Protein AF-A0A7X5KS70-F1 (afdb_monomer_lite)

pLDDT: mean 87.0, std 16.81, range [42.38, 98.56]

Foldseek 3Di:
DDPLLVLLLVLLVVLCPPVPPHLLVVLSVLLNVLCPVPSVSSNLSNVQSVPPCLHSVVLSVQQVVVQVVVCVVVPNDRGHDDPVNSSVSSCVSSVVDPPDPPDPDDDPDPDDPVVVD

Secondary structure (DSSP, 8-state):
--HHHHHHHHHHHHHHTT-TTSHHHHHHHHHHHHHTT-HHHHHHHHHHTTSGGGSHHHHHHHHHHHHHHHHHHTTT---PPPHHHHHHHHHHHHT--SS-SS----S-----GGG--

Sequence (117 aa):
MNLVINNTMKMITEQQKEKENTAVFMVGEQLKEIIGNSEQLAELVLQDLRNPDMSLEKCEKKIKARADELHKKNGGGSACVNPKDAEKIIRDFYGLHMTEISAAESRPKVVSLAELM

Radius of gyration: 16.06 Å; chains: 1; bounding box: 39×47×40 Å

Structure (mmCIF, N/CA/C/O backbone):
data_AF-A0A7X5KS70-F1
#
_entry.id   AF-A0A7X5KS70-F1
#
loop_
_atom_site.group_PDB
_atom_site.id
_atom_site.type_symbol
_atom_site.label_atom_id
_atom_site.label_alt_id
_atom_site.label_comp_id
_atom_site.label_asym_id
_atom_site.label_entity_id
_atom_site.label_seq_id
_atom_site.pdbx_PDB_ins_code
_atom_site.Cartn_x
_atom_site.Cartn_y
_atom_site.Cartn_z
_atom_site.occupancy
_atom_site.B_iso_or_equiv
_atom_site.auth_seq_id
_atom_site.auth_comp_id
_atom_site.auth_asym_id
_atom_site.auth_atom_id
_atom_site.pdbx_PDB_model_num
ATOM 1 N N . MET A 1 1 ? -13.165 12.971 14.666 1.00 61.91 1 MET A N 1
ATOM 2 C CA . MET A 1 1 ? -12.230 12.208 13.809 1.00 61.91 1 MET A CA 1
ATOM 3 C C . MET A 1 1 ? -12.735 10.777 13.755 1.00 61.91 1 MET A C 1
ATOM 5 O O . MET A 1 1 ? -13.068 10.248 14.809 1.00 61.91 1 MET A O 1
ATOM 9 N N . ASN A 1 2 ? -12.896 10.200 12.567 1.00 89.94 2 ASN A N 1
ATOM 10 C CA . ASN A 1 2 ? -13.531 8.894 12.404 1.00 89.94 2 ASN A CA 1
ATOM 11 C C . ASN A 1 2 ? -12.605 7.741 12.866 1.00 89.94 2 ASN A C 1
ATOM 13 O O . ASN A 1 2 ? -11.415 7.728 12.545 1.00 89.94 2 ASN A O 1
ATOM 17 N N . LEU A 1 3 ? -13.146 6.777 13.624 1.00 93.69 3 LEU A N 1
ATOM 18 C CA . LEU A 1 3 ? -12.369 5.685 14.225 1.00 93.69 3 LEU A CA 1
ATOM 19 C C . LEU A 1 3 ? -11.827 4.688 13.188 1.00 93.69 3 LEU A C 1
ATOM 21 O O . LEU A 1 3 ? -10.678 4.259 13.318 1.00 93.69 3 LEU A O 1
ATOM 25 N N . VAL A 1 4 ? -12.611 4.331 12.163 1.00 95.62 4 VAL A N 1
ATOM 26 C CA . VAL A 1 4 ? -12.163 3.386 11.126 1.00 95.62 4 VAL A CA 1
ATOM 27 C C . VAL A 1 4 ? -11.052 3.996 10.280 1.00 95.62 4 VAL A C 1
ATOM 29 O O . VAL A 1 4 ? -10.024 3.349 10.073 1.00 95.62 4 VAL A O 1
ATOM 32 N N . ILE A 1 5 ? -11.174 5.273 9.911 1.00 96.88 5 ILE A N 1
ATOM 33 C CA . ILE A 1 5 ? -10.118 6.003 9.200 1.00 96.88 5 ILE A CA 1
ATOM 34 C C . ILE A 1 5 ? -8.831 5.990 10.030 1.00 96.88 5 ILE A C 1
ATOM 36 O O . ILE A 1 5 ? -7.794 5.550 9.543 1.00 96.88 5 ILE A O 1
ATOM 40 N N . ASN A 1 6 ? -8.896 6.353 11.314 1.00 97.00 6 ASN A N 1
ATOM 41 C CA . ASN A 1 6 ? -7.721 6.367 12.191 1.00 97.00 6 ASN A CA 1
ATOM 42 C C . ASN A 1 6 ? -7.034 5.002 12.312 1.00 97.00 6 ASN A C 1
ATOM 44 O O . ASN A 1 6 ? -5.806 4.918 12.264 1.00 97.00 6 ASN A O 1
ATOM 48 N N . ASN A 1 7 ? -7.811 3.930 12.465 1.00 98.00 7 ASN A N 1
ATOM 49 C CA . ASN A 1 7 ? -7.265 2.577 12.549 1.00 98.00 7 ASN A CA 1
ATOM 50 C C . ASN A 1 7 ? -6.607 2.150 11.231 1.00 98.00 7 ASN A C 1
ATOM 52 O O . ASN A 1 7 ? -5.554 1.515 11.249 1.00 98.00 7 ASN A O 1
ATOM 56 N N . THR A 1 8 ? -7.186 2.551 10.101 1.00 98.25 8 THR A N 1
ATOM 57 C CA . THR A 1 8 ? -6.625 2.301 8.769 1.00 98.25 8 THR A CA 1
ATOM 58 C C . THR A 1 8 ? -5.303 3.036 8.582 1.00 98.25 8 THR A C 1
ATOM 60 O O . THR A 1 8 ? -4.307 2.416 8.217 1.00 98.25 8 THR A O 1
ATOM 63 N N . MET A 1 9 ? -5.244 4.328 8.929 1.00 98.12 9 MET A N 1
ATOM 64 C CA . MET A 1 9 ? -4.013 5.123 8.842 1.00 98.12 9 MET A CA 1
ATOM 65 C C . MET A 1 9 ? -2.892 4.537 9.706 1.00 98.12 9 MET A C 1
ATOM 67 O O . MET A 1 9 ? -1.741 4.484 9.269 1.00 98.12 9 MET A O 1
ATOM 71 N N . LYS A 1 10 ? -3.227 4.042 10.906 1.00 98.31 10 LYS A N 1
ATOM 72 C CA . LYS A 1 10 ? -2.278 3.328 11.770 1.00 98.31 10 LYS A CA 1
ATOM 73 C C . LYS A 1 10 ? -1.772 2.050 11.112 1.00 98.31 10 LYS A C 1
ATOM 75 O O . LYS A 1 10 ? -0.568 1.867 11.045 1.00 98.31 10 LYS A O 1
ATOM 80 N N . MET A 1 11 ? -2.659 1.209 10.577 1.00 98.38 11 MET A N 1
ATOM 81 C CA . MET A 1 11 ? -2.262 -0.030 9.896 1.00 98.38 11 MET A CA 1
ATOM 82 C C . MET A 1 11 ? -1.329 0.233 8.704 1.00 98.38 11 MET A C 1
ATOM 84 O O . MET A 1 11 ? -0.322 -0.454 8.547 1.00 98.38 11 MET A O 1
ATOM 88 N N . ILE A 1 12 ? -1.630 1.249 7.887 1.00 98.56 12 ILE A N 1
ATOM 89 C CA . ILE A 1 12 ? -0.762 1.650 6.771 1.00 98.56 12 ILE A CA 1
ATOM 90 C C . ILE A 1 12 ? 0.604 2.095 7.308 1.00 98.56 12 ILE A C 1
ATOM 92 O O . ILE A 1 12 ? 1.629 1.617 6.832 1.00 98.56 12 ILE A O 1
ATOM 96 N N . THR A 1 13 ? 0.619 2.950 8.333 1.00 98.44 13 THR A N 1
ATOM 97 C CA . THR A 1 13 ? 1.858 3.454 8.949 1.00 98.44 13 THR A CA 1
ATOM 98 C C . THR A 1 13 ? 2.711 2.327 9.531 1.00 98.44 13 THR A C 1
ATOM 100 O O . THR A 1 13 ? 3.921 2.309 9.323 1.00 98.44 13 THR A O 1
ATOM 103 N N . GLU A 1 14 ? 2.097 1.340 10.185 1.00 98.44 14 GLU A N 1
ATOM 104 C CA . GLU A 1 14 ? 2.810 0.169 10.701 1.00 98.44 14 GLU A CA 1
ATOM 105 C C . GLU A 1 14 ? 3.461 -0.642 9.573 1.00 98.44 14 GLU A C 1
ATOM 107 O O . GLU A 1 14 ? 4.621 -1.031 9.685 1.00 98.44 14 GLU A O 1
ATOM 112 N N . GLN A 1 15 ? 2.773 -0.844 8.443 1.00 98.38 15 GLN A N 1
ATOM 113 C CA . GLN A 1 15 ? 3.372 -1.528 7.290 1.00 98.38 15 GLN A CA 1
ATOM 114 C C . GLN A 1 15 ? 4.454 -0.700 6.577 1.00 98.38 15 GLN A C 1
ATOM 116 O O . GLN A 1 15 ? 5.270 -1.283 5.857 1.00 98.38 15 GLN A O 1
ATOM 121 N N . GLN A 1 16 ? 4.474 0.622 6.769 1.00 98.38 16 GLN A N 1
ATOM 122 C CA . GLN A 1 16 ? 5.495 1.547 6.260 1.00 98.38 16 GLN A CA 1
ATOM 123 C C . GLN A 1 16 ? 6.703 1.705 7.197 1.00 98.38 16 GLN A C 1
ATOM 125 O O . GLN A 1 16 ? 7.694 2.325 6.802 1.00 98.38 16 GLN A O 1
ATOM 130 N N . LYS A 1 17 ? 6.641 1.182 8.426 1.00 97.81 17 LYS A N 1
ATOM 131 C CA . LYS A 1 17 ? 7.721 1.306 9.407 1.00 97.81 17 LYS A CA 1
ATOM 132 C C . LYS A 1 17 ? 9.042 0.799 8.821 1.00 97.81 17 LYS A C 1
ATOM 134 O O . LYS A 1 17 ? 9.074 -0.254 8.193 1.00 97.81 17 LYS A O 1
ATOM 139 N N . GLU A 1 18 ? 10.110 1.579 9.004 1.00 97.38 18 GLU A N 1
ATOM 140 C CA . GLU A 1 18 ? 11.466 1.294 8.494 1.00 97.38 18 GLU A CA 1
ATOM 141 C C . GLU A 1 18 ? 11.577 1.199 6.957 1.00 97.38 18 GLU A C 1
ATOM 143 O O . GLU A 1 18 ? 12.590 0.748 6.428 1.00 97.38 18 GLU A O 1
ATOM 148 N N . LYS A 1 19 ? 10.558 1.655 6.216 1.00 97.12 19 LYS A N 1
ATOM 149 C CA . LYS A 1 19 ? 10.530 1.650 4.743 1.00 97.12 19 LYS A CA 1
ATOM 150 C C . LYS A 1 19 ? 10.620 3.054 4.146 1.00 97.12 19 LYS A C 1
ATOM 152 O O . LYS A 1 19 ? 10.280 3.242 2.979 1.00 97.12 19 LYS A O 1
ATOM 157 N N . GLU A 1 20 ? 11.066 4.039 4.918 1.00 95.88 20 GLU A N 1
ATOM 158 C CA . GLU A 1 20 ? 11.233 5.424 4.465 1.00 95.88 20 GLU A CA 1
ATOM 159 C C . GLU A 1 20 ? 12.046 5.494 3.162 1.00 95.88 20 GLU A C 1
ATOM 161 O O . GLU A 1 20 ? 13.030 4.778 2.983 1.00 95.88 20 GLU A O 1
ATOM 166 N N . ASN A 1 21 ? 11.620 6.354 2.232 1.00 93.12 21 ASN A N 1
ATOM 167 C CA . ASN A 1 21 ? 12.215 6.512 0.896 1.00 93.12 21 ASN A CA 1
ATOM 168 C C . ASN A 1 21 ? 12.164 5.263 -0.011 1.00 93.12 21 ASN A C 1
ATOM 170 O O . ASN A 1 21 ? 12.864 5.208 -1.022 1.00 93.12 21 ASN A O 1
ATOM 174 N N . THR A 1 22 ? 11.327 4.269 0.301 1.00 96.25 22 THR A N 1
ATOM 175 C CA . THR A 1 22 ? 11.093 3.110 -0.577 1.00 96.25 22 THR A CA 1
ATOM 176 C C . THR A 1 22 ? 9.782 3.230 -1.355 1.00 96.25 22 THR A C 1
ATOM 178 O O . THR A 1 22 ? 8.869 3.967 -0.979 1.00 96.25 22 THR A O 1
ATOM 181 N N . ALA A 1 23 ? 9.645 2.433 -2.418 1.00 95.12 23 ALA A N 1
ATOM 182 C CA . ALA A 1 23 ? 8.394 2.331 -3.167 1.00 95.12 23 ALA A CA 1
ATOM 183 C C . ALA A 1 23 ? 7.218 1.867 -2.285 1.00 95.12 23 ALA A C 1
ATOM 185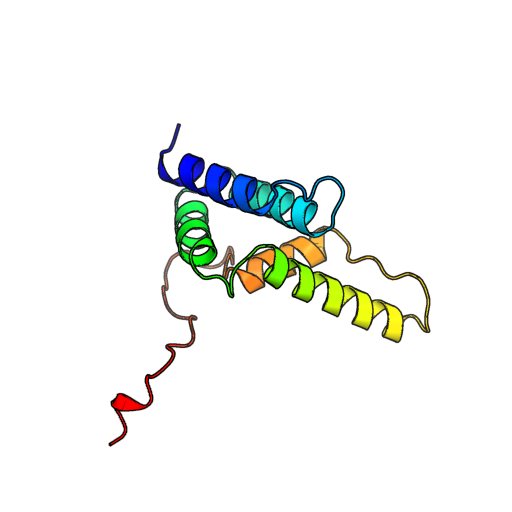 O O . ALA A 1 23 ? 6.109 2.365 -2.442 1.00 95.12 23 ALA A O 1
ATOM 186 N N . VAL A 1 24 ? 7.460 0.987 -1.306 1.00 97.81 24 VAL A N 1
ATOM 187 C CA . VAL A 1 24 ? 6.425 0.516 -0.368 1.00 97.81 24 VAL A CA 1
ATOM 188 C C . VAL A 1 24 ? 5.886 1.668 0.478 1.00 97.81 24 VAL A C 1
ATOM 190 O O . VAL A 1 24 ? 4.678 1.768 0.694 1.00 97.81 24 VAL A O 1
ATOM 193 N N . PHE A 1 25 ? 6.766 2.569 0.923 1.00 98.25 25 PHE A N 1
ATOM 194 C CA . PHE A 1 25 ? 6.345 3.767 1.641 1.00 98.25 25 PHE A CA 1
ATOM 195 C C . PHE A 1 25 ? 5.481 4.664 0.762 1.00 98.25 25 PHE A C 1
ATOM 197 O O . PHE A 1 25 ? 4.399 5.056 1.191 1.00 98.25 25 PHE A O 1
ATOM 204 N N . MET A 1 26 ? 5.894 4.901 -0.485 1.00 96.75 26 MET A N 1
ATOM 205 C CA . MET A 1 26 ? 5.122 5.712 -1.431 1.00 96.75 26 MET A CA 1
ATOM 206 C C . MET A 1 26 ? 3.747 5.113 -1.751 1.00 96.75 26 MET A C 1
ATOM 208 O O . MET A 1 26 ? 2.774 5.855 -1.863 1.00 96.75 26 MET A O 1
ATOM 212 N N . VAL A 1 27 ? 3.637 3.782 -1.839 1.00 97.81 27 VAL A N 1
ATOM 213 C CA . VAL A 1 27 ? 2.342 3.093 -1.980 1.00 97.81 27 VAL A CA 1
ATOM 214 C C . VAL A 1 27 ? 1.441 3.381 -0.785 1.00 97.81 27 VAL A C 1
ATOM 216 O O . VAL A 1 27 ? 0.264 3.679 -0.970 1.00 97.81 27 VAL A O 1
ATOM 219 N N . GLY A 1 28 ? 1.987 3.325 0.431 1.00 98.12 28 GLY A N 1
ATOM 220 C CA . GLY A 1 28 ? 1.243 3.665 1.639 1.00 98.12 28 GLY A CA 1
ATOM 221 C C . GLY A 1 28 ? 0.747 5.112 1.636 1.00 98.12 28 GLY A C 1
ATOM 222 O O . GLY A 1 28 ? -0.426 5.336 1.913 1.00 98.12 28 GLY A O 1
ATOM 223 N N . GLU A 1 29 ? 1.589 6.081 1.265 1.00 97.81 29 GLU A N 1
ATOM 224 C CA . GLU A 1 29 ? 1.189 7.495 1.189 1.00 97.81 29 GLU A CA 1
ATOM 225 C C . GLU A 1 29 ? 0.059 7.705 0.180 1.00 97.81 29 GLU A C 1
ATOM 227 O O . GLU A 1 29 ? -0.980 8.272 0.518 1.00 97.81 29 GLU A O 1
ATOM 232 N N . GLN A 1 30 ? 0.202 7.148 -1.022 1.00 97.31 30 GLN A N 1
ATOM 233 C CA . GLN A 1 30 ? -0.818 7.265 -2.058 1.00 97.31 30 GLN A CA 1
ATOM 234 C C . GLN A 1 30 ? -2.127 6.559 -1.666 1.00 97.31 30 GLN A C 1
ATOM 236 O O . GLN A 1 30 ? -3.213 7.058 -1.952 1.00 97.31 30 GLN A O 1
ATOM 241 N N . LEU A 1 31 ? -2.058 5.432 -0.949 1.00 97.81 31 LEU A N 1
ATOM 242 C CA . LEU A 1 31 ? -3.244 4.756 -0.422 1.00 97.81 31 LEU A CA 1
ATOM 243 C C . LEU A 1 31 ? -3.982 5.612 0.622 1.00 97.81 31 LEU A C 1
ATOM 245 O O . LEU A 1 31 ? -5.213 5.645 0.613 1.00 97.81 31 LEU A O 1
ATOM 249 N N . LYS A 1 32 ? -3.261 6.349 1.480 1.00 97.62 32 LYS A N 1
ATOM 250 C CA . LYS A 1 32 ? -3.872 7.313 2.417 1.00 97.62 32 LYS A CA 1
ATOM 251 C C . LYS A 1 32 ? -4.587 8.438 1.666 1.00 97.62 32 LYS A C 1
ATOM 253 O O . LYS A 1 32 ? -5.701 8.794 2.048 1.00 97.62 32 LYS A O 1
ATOM 258 N N . GLU A 1 33 ? -3.988 8.955 0.590 1.00 96.88 33 GLU A N 1
ATOM 259 C CA . GLU A 1 33 ? -4.614 9.970 -0.271 1.00 96.88 33 GLU A CA 1
ATOM 260 C C . GLU A 1 33 ? -5.892 9.444 -0.944 1.00 96.88 33 GLU A C 1
ATOM 262 O O . GLU A 1 33 ? -6.909 10.138 -0.943 1.00 96.88 33 GLU A O 1
ATOM 267 N N . ILE A 1 34 ? -5.880 8.202 -1.450 1.00 95.62 34 ILE A N 1
ATOM 268 C CA . ILE A 1 34 ? -7.060 7.549 -2.048 1.00 95.62 34 ILE A CA 1
ATOM 269 C C . ILE A 1 34 ? -8.195 7.399 -1.027 1.00 95.62 34 ILE A C 1
ATOM 271 O O . ILE A 1 34 ? -9.356 7.632 -1.369 1.00 95.62 34 ILE A O 1
ATOM 275 N N . ILE A 1 35 ? -7.877 6.988 0.206 1.00 95.69 35 ILE A N 1
ATOM 276 C CA . ILE A 1 35 ? -8.867 6.846 1.282 1.00 95.69 35 ILE A CA 1
ATOM 277 C C . ILE A 1 35 ? -9.462 8.212 1.637 1.00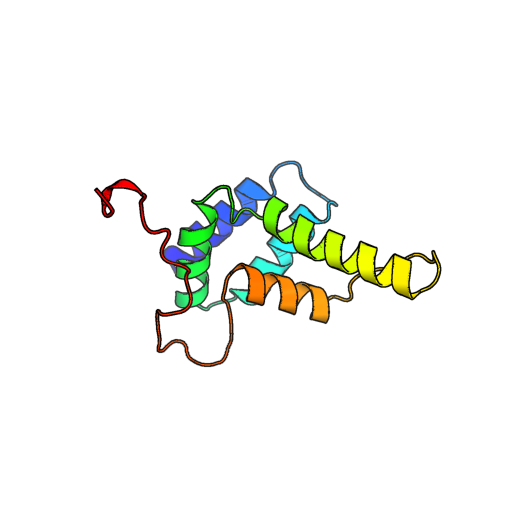 95.69 35 ILE A C 1
ATOM 279 O O . ILE A 1 35 ? -10.685 8.341 1.748 1.00 95.69 35 ILE A O 1
ATOM 283 N N . GLY A 1 36 ? -8.615 9.230 1.819 1.00 93.88 36 GLY A N 1
ATOM 284 C CA . GLY A 1 36 ? -9.028 10.575 2.207 1.00 93.88 36 GLY A CA 1
ATOM 285 C C . GLY A 1 36 ? -9.946 10.562 3.436 1.00 93.88 36 GLY A C 1
ATOM 286 O O . GLY A 1 36 ? -9.568 10.089 4.506 1.00 93.88 36 GLY A O 1
ATOM 287 N N . ASN A 1 37 ? -11.175 11.060 3.263 1.00 92.12 37 ASN A N 1
ATOM 288 C CA . ASN A 1 37 ? -12.219 11.070 4.297 1.00 92.12 37 ASN A CA 1
ATOM 289 C C . ASN A 1 37 ? -13.304 9.993 4.091 1.00 92.12 37 ASN A C 1
ATOM 291 O O . ASN A 1 37 ? -14.355 10.054 4.726 1.00 92.12 37 ASN A O 1
ATOM 295 N N . SER A 1 38 ? -13.093 9.032 3.187 1.00 93.62 38 SER A N 1
ATOM 296 C CA . SER A 1 38 ? -14.073 7.986 2.894 1.00 93.62 38 SER A CA 1
ATOM 297 C C . SER A 1 38 ? -13.969 6.836 3.892 1.00 93.62 38 SER A C 1
ATOM 299 O O . SER A 1 38 ? -13.046 6.022 3.838 1.00 93.62 38 SER A O 1
ATOM 301 N N . GLU A 1 39 ? -14.949 6.743 4.790 1.00 94.19 39 GLU A N 1
ATOM 302 C CA . GLU A 1 39 ? -15.021 5.671 5.792 1.00 94.19 39 GLU A CA 1
ATOM 303 C C . GLU A 1 39 ? -15.116 4.285 5.156 1.00 94.19 39 GLU A C 1
ATOM 305 O O . GLU A 1 39 ? -14.499 3.339 5.632 1.00 94.19 39 GLU A O 1
ATOM 310 N N . GLN A 1 40 ? -15.838 4.175 4.045 1.00 93.38 40 GLN A N 1
ATOM 311 C CA . GLN A 1 40 ? -16.020 2.908 3.354 1.00 93.38 40 GLN A CA 1
ATOM 312 C C . GLN A 1 40 ? -14.738 2.403 2.693 1.00 93.38 40 GLN A C 1
ATOM 314 O O . GLN A 1 40 ? -14.427 1.216 2.775 1.00 93.38 40 GLN A O 1
ATOM 319 N N . LEU A 1 41 ? -13.978 3.293 2.045 1.00 95.06 41 LEU A N 1
ATOM 320 C CA . LEU A 1 41 ? -12.679 2.904 1.494 1.00 95.06 41 LEU A CA 1
ATOM 321 C C . LEU A 1 41 ? -11.719 2.530 2.626 1.00 95.06 41 LEU A C 1
ATOM 323 O O . LEU A 1 41 ? -10.983 1.554 2.501 1.00 95.06 41 LEU A O 1
ATOM 327 N N . ALA A 1 42 ? -11.765 3.261 3.745 1.00 96.31 42 ALA A N 1
ATOM 328 C CA . ALA A 1 42 ? -10.970 2.943 4.922 1.00 96.31 42 ALA A CA 1
ATOM 329 C C . ALA A 1 42 ? -11.304 1.550 5.481 1.00 96.31 42 ALA A C 1
ATOM 331 O O . ALA A 1 42 ? -10.396 0.764 5.733 1.00 96.31 42 ALA A O 1
ATOM 332 N N . GLU A 1 43 ? -12.586 1.211 5.628 1.00 95.62 43 GLU A N 1
ATOM 333 C CA . GLU A 1 43 ? -13.020 -0.101 6.118 1.00 95.62 43 GLU A CA 1
ATOM 334 C C . GLU A 1 43 ? -12.543 -1.243 5.213 1.00 95.62 43 GLU A C 1
ATOM 336 O O . GLU A 1 43 ? -11.977 -2.225 5.702 1.00 95.62 43 GLU A O 1
ATOM 341 N N . LEU A 1 44 ? -12.699 -1.082 3.895 1.00 96.12 44 LEU A N 1
ATOM 342 C CA . LEU A 1 44 ? -12.272 -2.074 2.912 1.00 96.12 44 LEU A CA 1
ATOM 343 C C . LEU A 1 44 ? -10.758 -2.316 2.981 1.00 96.12 44 LEU A C 1
ATOM 345 O O . LEU A 1 44 ? -10.309 -3.457 3.103 1.00 96.12 44 LEU A O 1
ATOM 349 N N . VAL A 1 45 ? -9.977 -1.233 2.989 1.00 97.56 45 VAL A N 1
ATOM 350 C CA . VAL A 1 45 ? -8.516 -1.297 3.090 1.00 97.56 45 VAL A CA 1
ATOM 351 C C . VAL A 1 45 ? -8.080 -1.877 4.434 1.00 97.56 45 VAL A C 1
ATOM 353 O O . VAL A 1 45 ? -7.171 -2.702 4.472 1.00 97.56 45 VAL A O 1
ATOM 356 N N . LEU A 1 46 ? -8.715 -1.500 5.546 1.00 97.69 46 LEU A N 1
ATOM 357 C CA . LEU A 1 46 ? -8.376 -2.033 6.865 1.00 97.69 46 LEU A CA 1
ATOM 358 C C . LEU A 1 46 ? -8.602 -3.541 6.947 1.00 97.69 46 LEU A C 1
ATOM 360 O O . LEU A 1 46 ? -7.791 -4.241 7.557 1.00 97.69 46 LEU A O 1
ATOM 364 N N . GLN A 1 47 ? -9.694 -4.040 6.364 1.00 97.00 47 GLN A N 1
ATOM 365 C CA . GLN A 1 47 ? -9.946 -5.474 6.280 1.00 97.00 47 GLN A CA 1
ATOM 366 C C . GLN A 1 47 ? -8.866 -6.164 5.447 1.00 97.00 47 GLN A C 1
ATOM 368 O O . GLN A 1 47 ? -8.313 -7.174 5.883 1.00 97.00 47 GLN A O 1
ATOM 373 N N . ASP A 1 48 ? -8.541 -5.611 4.281 1.00 97.88 48 ASP A N 1
ATOM 374 C CA . ASP A 1 48 ? -7.582 -6.224 3.372 1.00 97.88 48 ASP A CA 1
ATOM 375 C C . ASP A 1 48 ? -6.163 -6.200 3.944 1.00 97.88 48 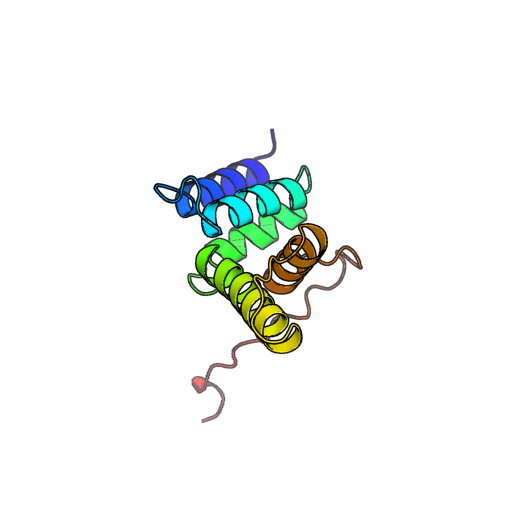ASP A C 1
ATOM 377 O O . ASP A 1 48 ? -5.506 -7.232 3.943 1.00 97.88 48 ASP A O 1
ATOM 381 N N . LEU A 1 49 ? -5.710 -5.111 4.568 1.00 97.81 49 LEU A N 1
ATOM 382 C CA . LEU A 1 49 ? -4.372 -5.026 5.170 1.00 97.81 49 LEU A CA 1
ATOM 383 C C . LEU A 1 49 ? -4.132 -6.015 6.327 1.00 97.81 49 LEU A C 1
ATOM 385 O O . LEU A 1 49 ? -2.981 -6.213 6.717 1.00 97.81 49 LEU A O 1
ATOM 389 N N . ARG A 1 50 ? -5.177 -6.655 6.871 1.00 95.44 50 ARG A N 1
ATOM 390 C CA . ARG A 1 50 ? -5.037 -7.774 7.825 1.00 95.44 50 AR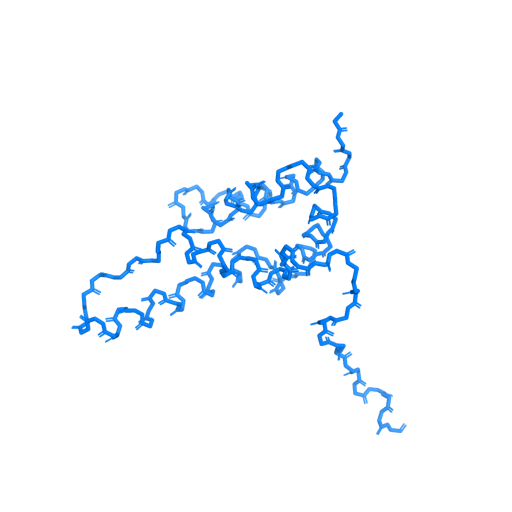G A CA 1
ATOM 391 C C . ARG A 1 50 ? -4.643 -9.084 7.143 1.00 95.44 50 ARG A C 1
ATOM 393 O O . ARG A 1 50 ? -4.144 -9.985 7.813 1.00 95.44 50 ARG A O 1
ATOM 400 N N . ASN A 1 51 ? -4.867 -9.204 5.837 1.00 95.06 51 ASN A N 1
ATOM 401 C CA . ASN A 1 51 ? -4.409 -10.322 5.031 1.00 95.06 51 ASN A CA 1
ATOM 402 C C . ASN A 1 51 ? -2.980 -10.037 4.522 1.00 95.06 51 ASN A C 1
ATOM 404 O O . ASN A 1 51 ? -2.775 -9.061 3.795 1.00 95.06 51 ASN A O 1
ATOM 408 N N . PRO A 1 52 ? -1.982 -10.886 4.832 1.00 93.38 52 PRO A N 1
ATOM 409 C CA . PRO A 1 52 ? -0.605 -10.681 4.377 1.00 93.38 52 PRO A CA 1
ATOM 410 C C . PRO A 1 52 ? -0.450 -10.634 2.846 1.00 93.38 52 PRO A C 1
ATOM 412 O O . PRO A 1 52 ? 0.470 -9.977 2.344 1.00 93.38 52 PRO A O 1
ATOM 415 N N . ASP A 1 53 ? -1.347 -11.272 2.086 1.00 96.25 53 ASP A N 1
ATOM 416 C CA . ASP A 1 53 ? -1.339 -11.221 0.618 1.00 96.25 53 ASP A CA 1
ATOM 417 C C . ASP A 1 53 ? -1.872 -9.909 0.034 1.00 96.25 53 ASP A C 1
ATOM 419 O O . ASP A 1 53 ? -1.639 -9.632 -1.141 1.00 96.25 53 ASP A O 1
ATOM 423 N N . MET A 1 54 ? -2.489 -9.070 0.865 1.00 97.75 54 MET A N 1
ATOM 424 C CA . MET A 1 54 ? -2.991 -7.740 0.516 1.00 97.75 54 MET A CA 1
ATOM 425 C C . MET A 1 54 ? -2.149 -6.624 1.169 1.00 97.75 54 MET A C 1
ATOM 427 O O . MET A 1 54 ? -2.604 -5.496 1.348 1.00 97.75 54 MET A O 1
ATOM 431 N N . SER A 1 55 ? -0.903 -6.923 1.546 1.00 98.25 55 SER A N 1
ATOM 432 C CA . SER A 1 55 ? 0.030 -5.952 2.136 1.00 98.25 55 SER A CA 1
ATOM 433 C C . SER A 1 55 ? 0.532 -4.902 1.137 1.00 98.25 55 SER A C 1
ATOM 435 O O . SER A 1 55 ? 0.524 -5.115 -0.080 1.00 98.25 55 SER A O 1
ATOM 437 N N . LEU A 1 56 ? 1.063 -3.786 1.655 1.00 98.50 56 LEU A N 1
ATOM 438 C CA . LEU A 1 56 ? 1.677 -2.733 0.833 1.00 98.50 56 LEU A CA 1
ATOM 439 C C . LEU A 1 56 ? 2.827 -3.270 -0.033 1.00 98.50 56 LEU A C 1
ATOM 441 O O . LEU A 1 56 ? 2.996 -2.840 -1.168 1.00 98.50 56 LEU A O 1
ATOM 445 N N . GLU A 1 57 ? 3.592 -4.246 0.462 1.00 98.31 57 GLU A N 1
ATOM 446 C CA . GLU A 1 57 ? 4.677 -4.889 -0.297 1.00 98.31 57 GLU A CA 1
ATOM 447 C C . GLU A 1 57 ? 4.158 -5.726 -1.469 1.00 98.31 57 GLU A C 1
ATOM 449 O O . GLU A 1 57 ? 4.790 -5.810 -2.521 1.00 98.31 57 GLU A O 1
ATOM 454 N N . LYS A 1 58 ? 2.994 -6.363 -1.314 1.00 98.50 58 LYS A N 1
ATOM 455 C CA . LYS A 1 58 ? 2.359 -7.116 -2.401 1.00 98.50 58 LYS A CA 1
ATOM 456 C C . LYS A 1 58 ? 1.797 -6.168 -3.457 1.00 98.50 58 LYS A C 1
ATOM 458 O O . LYS A 1 58 ? 1.946 -6.448 -4.648 1.00 98.50 58 LYS A O 1
ATOM 463 N N . CYS A 1 59 ? 1.234 -5.038 -3.032 1.00 98.31 59 CYS A N 1
ATOM 464 C CA . CYS A 1 59 ? 0.803 -3.974 -3.931 1.00 98.31 59 CYS A CA 1
ATOM 465 C C . CYS A 1 59 ? 1.994 -3.343 -4.679 1.00 98.31 59 CYS A C 1
ATOM 467 O O . CYS A 1 59 ? 1.954 -3.208 -5.901 1.00 98.31 59 CYS A O 1
ATOM 469 N N . GLU A 1 60 ? 3.093 -3.031 -3.985 1.00 97.88 60 GLU A N 1
ATOM 470 C CA . GLU A 1 60 ? 4.323 -2.501 -4.593 1.00 97.88 60 GLU A CA 1
ATOM 471 C C . GLU A 1 60 ? 4.853 -3.428 -5.691 1.00 97.88 60 GLU A C 1
ATOM 473 O O . GLU A 1 60 ? 5.140 -2.965 -6.794 1.00 97.88 60 GLU A O 1
ATOM 478 N N . LYS A 1 61 ? 4.855 -4.748 -5.466 1.00 97.75 61 LYS A N 1
ATOM 479 C CA . LYS A 1 61 ? 5.268 -5.724 -6.487 1.00 97.75 61 LYS A CA 1
ATOM 480 C C . LYS A 1 61 ? 4.440 -5.645 -7.770 1.00 97.75 61 LYS A C 1
ATOM 482 O O . LYS A 1 61 ? 4.979 -5.907 -8.845 1.00 97.75 61 LYS A O 1
ATOM 487 N N . LYS A 1 62 ? 3.153 -5.279 -7.697 1.00 97.50 62 LYS A N 1
ATOM 488 C CA . LYS A 1 62 ? 2.319 -5.052 -8.893 1.00 97.50 62 LYS A CA 1
ATOM 489 C C . LYS A 1 62 ? 2.776 -3.814 -9.663 1.00 97.50 62 LYS A C 1
ATOM 491 O O . LYS A 1 62 ? 2.864 -3.861 -10.888 1.00 97.50 62 LYS A O 1
ATOM 496 N N . ILE A 1 63 ? 3.128 -2.743 -8.956 1.00 96.38 63 ILE A N 1
ATOM 497 C CA . ILE A 1 63 ? 3.673 -1.519 -9.561 1.00 96.38 63 ILE A CA 1
ATOM 498 C C . ILE A 1 63 ? 5.047 -1.795 -10.175 1.00 96.38 63 ILE A C 1
ATOM 500 O O . ILE A 1 63 ? 5.293 -1.415 -11.319 1.00 96.38 63 ILE A O 1
ATOM 504 N N . LYS A 1 64 ? 5.920 -2.524 -9.473 1.00 95.12 64 LYS A N 1
ATOM 505 C CA . LYS A 1 64 ? 7.222 -2.930 -10.005 1.00 95.12 64 LYS A CA 1
ATOM 506 C C . LYS A 1 64 ? 7.076 -3.780 -11.267 1.00 95.12 64 LYS A C 1
ATOM 508 O O . LYS A 1 64 ? 7.757 -3.515 -12.251 1.00 95.12 64 LYS A O 1
ATOM 513 N N . ALA A 1 65 ? 6.166 -4.756 -11.276 1.00 95.69 65 ALA A N 1
ATOM 514 C CA . ALA A 1 65 ? 5.907 -5.565 -12.465 1.00 95.69 65 ALA A CA 1
ATOM 515 C C . ALA A 1 65 ? 5.496 -4.690 -13.658 1.00 95.69 65 ALA A C 1
ATOM 517 O O . ALA A 1 65 ? 6.021 -4.866 -14.756 1.00 95.69 65 ALA A O 1
ATOM 518 N N . ARG A 1 66 ? 4.642 -3.683 -13.430 1.00 94.56 66 ARG A N 1
ATOM 519 C CA . ARG A 1 66 ? 4.280 -2.711 -14.465 1.00 94.56 66 ARG A CA 1
ATOM 520 C C . ARG A 1 66 ? 5.484 -1.905 -14.957 1.00 94.56 66 ARG A C 1
ATOM 522 O O . ARG A 1 66 ? 5.615 -1.686 -16.161 1.00 94.56 66 ARG A O 1
ATOM 529 N N . ALA A 1 67 ? 6.357 -1.465 -14.053 1.00 93.81 67 ALA A N 1
ATOM 530 C CA . ALA A 1 67 ? 7.595 -0.776 -14.413 1.00 93.81 67 ALA A CA 1
ATOM 531 C C . ALA A 1 67 ? 8.495 -1.667 -15.286 1.00 93.81 67 ALA A C 1
ATOM 533 O O . ALA A 1 67 ? 8.957 -1.231 -16.340 1.00 93.81 67 ALA A O 1
ATOM 534 N N . ASP A 1 68 ? 8.673 -2.934 -14.899 1.00 93.00 68 ASP A N 1
ATOM 535 C CA . ASP A 1 68 ? 9.477 -3.915 -15.632 1.00 93.00 68 ASP A CA 1
ATOM 536 C C . ASP A 1 68 ? 8.902 -4.180 -17.043 1.00 93.00 68 ASP A C 1
ATOM 538 O O . ASP A 1 68 ? 9.648 -4.330 -18.012 1.00 93.00 68 ASP A O 1
ATOM 542 N N . GLU A 1 69 ? 7.574 -4.215 -17.201 1.00 91.56 69 GLU A N 1
ATOM 543 C CA . GLU A 1 69 ? 6.921 -4.320 -18.516 1.00 91.56 69 GLU A CA 1
ATOM 544 C C . GLU A 1 69 ? 7.189 -3.097 -19.402 1.00 91.56 69 GLU A C 1
ATOM 546 O O . GLU A 1 69 ? 7.492 -3.239 -20.590 1.00 91.56 69 GLU A O 1
ATOM 551 N N . LEU A 1 70 ? 7.097 -1.891 -18.835 1.00 91.06 70 LEU A N 1
ATOM 552 C CA . LEU A 1 70 ? 7.388 -0.647 -19.549 1.00 91.06 70 LEU A CA 1
ATOM 553 C C . LE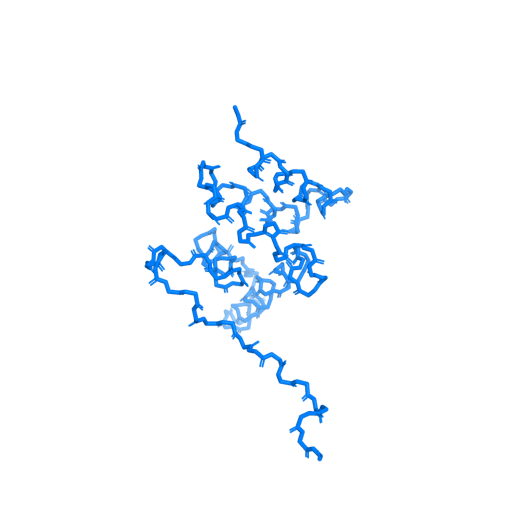U A 1 70 ? 8.864 -0.569 -19.952 1.00 91.06 70 LEU A C 1
ATOM 555 O O . LEU A 1 70 ? 9.166 -0.170 -21.075 1.00 91.06 70 LEU A O 1
ATOM 559 N N . HIS A 1 71 ? 9.773 -1.010 -19.080 1.00 89.94 71 HIS A N 1
ATOM 560 C CA . HIS A 1 71 ? 11.209 -1.101 -19.359 1.00 89.94 71 HIS A CA 1
ATOM 561 C C . HIS A 1 71 ? 11.469 -1.982 -20.585 1.00 89.94 71 HIS A C 1
ATOM 563 O O . HIS A 1 71 ? 12.144 -1.563 -21.530 1.00 89.94 71 HIS A O 1
ATOM 569 N N . LYS A 1 72 ? 10.860 -3.173 -20.620 1.00 89.19 72 LYS A N 1
ATOM 570 C CA . LYS A 1 72 ? 10.948 -4.088 -21.768 1.00 89.19 72 LYS A CA 1
ATOM 571 C C . LYS A 1 72 ? 10.380 -3.459 -23.039 1.00 89.19 72 LYS A C 1
ATOM 573 O O . LYS A 1 72 ? 11.013 -3.530 -24.089 1.00 89.19 72 LYS A O 1
ATOM 578 N N . LYS A 1 73 ? 9.214 -2.811 -22.948 1.00 87.94 73 LYS A N 1
ATOM 579 C CA . LYS A 1 73 ? 8.555 -2.165 -24.093 1.00 87.94 73 LYS A CA 1
ATOM 580 C C . LYS A 1 73 ? 9.370 -1.001 -24.665 1.00 87.94 73 LYS A C 1
ATOM 582 O O . LYS A 1 73 ? 9.364 -0.796 -25.874 1.00 87.94 73 LYS A O 1
ATOM 587 N N . ASN A 1 74 ? 10.093 -0.279 -23.815 1.00 86.88 74 ASN A N 1
ATOM 588 C CA . ASN A 1 74 ? 10.917 0.866 -24.198 1.00 86.88 74 ASN A CA 1
ATOM 589 C C . ASN A 1 74 ? 12.348 0.472 -24.611 1.00 86.88 74 ASN A C 1
ATOM 591 O O . ASN A 1 74 ? 13.222 1.333 -24.685 1.00 86.88 74 ASN A O 1
ATOM 595 N N . GLY A 1 75 ? 12.613 -0.817 -24.856 1.00 85.75 75 GLY A N 1
ATOM 596 C CA . GLY A 1 75 ? 13.903 -1.282 -25.366 1.00 85.75 75 GLY A CA 1
ATOM 597 C C . GLY A 1 75 ? 15.053 -1.195 -24.360 1.00 85.75 75 GLY A C 1
ATOM 598 O O . GLY A 1 75 ? 16.196 -1.021 -24.768 1.00 85.75 75 GLY A O 1
ATOM 599 N N . GLY A 1 76 ? 14.781 -1.304 -23.054 1.00 76.75 76 GLY A N 1
ATOM 600 C CA . GLY A 1 76 ? 15.842 -1.334 -22.043 1.00 76.75 76 GLY A CA 1
ATOM 601 C C . GLY A 1 76 ? 16.146 0.009 -21.362 1.00 76.75 76 GLY A C 1
ATOM 602 O O . GLY A 1 76 ? 17.057 0.063 -20.538 1.00 76.75 76 GLY A O 1
ATOM 603 N N . GLY A 1 77 ? 15.382 1.070 -21.642 1.00 77.44 77 GLY A N 1
ATOM 604 C CA . GLY A 1 77 ? 15.483 2.352 -20.930 1.00 77.44 77 GLY A CA 1
ATOM 605 C C . GLY A 1 77 ? 14.845 2.345 -19.532 1.00 77.44 77 GLY A C 1
ATOM 606 O O . GLY A 1 77 ? 13.954 1.546 -19.257 1.00 77.44 77 GLY A O 1
ATOM 607 N N . SER A 1 78 ? 15.265 3.267 -18.657 1.00 74.25 78 SER A N 1
ATOM 608 C CA . SER A 1 78 ? 14.645 3.456 -17.335 1.00 74.25 78 SER A CA 1
ATOM 609 C C . SER A 1 78 ? 13.142 3.712 -17.480 1.00 74.25 78 SER A C 1
ATOM 611 O O . SER A 1 78 ? 12.733 4.631 -18.194 1.00 74.25 78 SER A O 1
ATOM 613 N N . ALA A 1 79 ? 12.319 2.892 -16.825 1.00 79.56 79 ALA A N 1
ATOM 614 C CA . ALA A 1 79 ? 10.873 3.039 -16.836 1.00 79.56 79 ALA A CA 1
ATOM 615 C C . ALA A 1 79 ? 10.360 3.318 -15.426 1.00 79.56 79 ALA A C 1
ATOM 617 O O . ALA A 1 79 ? 10.501 2.503 -14.516 1.00 79.56 79 ALA A O 1
ATOM 618 N N . CYS A 1 80 ? 9.724 4.473 -15.268 1.00 84.44 80 CYS A N 1
ATOM 619 C CA . CYS A 1 80 ? 8.970 4.815 -14.074 1.00 84.44 80 CYS A CA 1
ATOM 620 C C . CYS A 1 80 ? 7.478 4.640 -14.360 1.00 84.44 80 CYS A C 1
ATOM 622 O O . CYS A 1 80 ? 6.996 4.991 -15.440 1.00 84.44 80 CYS A O 1
ATOM 624 N N . VAL A 1 81 ? 6.736 4.130 -13.378 1.00 90.31 81 VAL A N 1
ATOM 625 C CA . VAL A 1 81 ? 5.272 4.190 -13.402 1.00 90.31 81 VAL A CA 1
ATOM 626 C C . VAL A 1 81 ? 4.880 5.603 -12.991 1.00 90.31 81 VAL A C 1
ATOM 628 O O . VAL A 1 81 ? 5.321 6.094 -11.953 1.00 90.31 81 VAL A O 1
ATOM 631 N N . ASN A 1 82 ? 4.102 6.291 -13.827 1.00 90.56 82 ASN A N 1
ATOM 632 C CA . ASN A 1 82 ? 3.626 7.623 -13.470 1.00 90.56 82 ASN A CA 1
ATOM 633 C C . ASN A 1 82 ? 2.603 7.532 -12.315 1.00 90.56 82 ASN A C 1
ATOM 635 O O . ASN A 1 82 ? 1.965 6.490 -12.147 1.00 90.56 82 ASN A O 1
ATOM 639 N N . PRO A 1 83 ? 2.392 8.615 -11.546 1.00 89.00 83 PRO A N 1
ATOM 640 C CA . PRO A 1 83 ? 1.507 8.574 -10.382 1.00 89.00 83 PRO A CA 1
ATOM 641 C C . PRO A 1 83 ? 0.071 8.119 -10.680 1.00 89.00 83 PRO A C 1
ATOM 643 O O . PRO A 1 83 ? -0.521 7.432 -9.858 1.00 89.00 83 PRO A O 1
ATOM 646 N N . LYS A 1 84 ? -0.483 8.444 -11.857 1.00 91.62 84 LYS A N 1
ATOM 647 C CA . LYS A 1 84 ? -1.855 8.051 -12.229 1.00 91.62 84 LYS A CA 1
ATOM 648 C C . LYS A 1 84 ? -1.977 6.548 -12.480 1.00 91.62 84 LYS A C 1
ATOM 650 O O . LYS A 1 84 ? -2.962 5.933 -12.083 1.00 91.62 84 LYS A O 1
ATOM 655 N N . ASP A 1 85 ? -0.977 5.955 -13.127 1.00 93.00 85 ASP A N 1
ATOM 656 C CA . ASP A 1 85 ? -0.926 4.510 -13.348 1.00 93.00 85 ASP A CA 1
ATOM 657 C C . ASP A 1 85 ? -0.687 3.753 -12.035 1.00 93.00 85 ASP A C 1
ATOM 659 O O . ASP A 1 85 ? -1.277 2.694 -11.828 1.00 93.00 85 ASP A O 1
ATOM 663 N N . ALA A 1 86 ? 0.133 4.303 -11.133 1.00 94.06 86 ALA A N 1
ATOM 664 C CA . ALA A 1 86 ? 0.326 3.750 -9.794 1.00 94.06 86 ALA A CA 1
ATOM 665 C C . ALA A 1 86 ? -0.985 3.769 -8.994 1.00 94.06 86 ALA A C 1
ATOM 667 O O . ALA A 1 86 ? -1.388 2.727 -8.479 1.00 94.06 86 ALA A O 1
ATOM 668 N N . GLU A 1 87 ? -1.705 4.898 -8.988 1.00 95.12 87 GLU A N 1
ATOM 669 C CA . GLU A 1 87 ? -3.005 5.012 -8.320 1.00 95.12 87 GLU A CA 1
ATOM 670 C C . GLU A 1 87 ? -3.991 3.975 -8.865 1.00 95.12 87 GLU A C 1
ATOM 672 O O . GLU A 1 87 ? -4.657 3.288 -8.092 1.00 95.12 87 GLU A O 1
ATOM 677 N N . LYS A 1 88 ? -4.049 3.803 -10.192 1.00 95.50 88 LYS A N 1
ATOM 678 C CA . LYS A 1 88 ? -4.899 2.786 -10.815 1.00 95.50 88 LYS A CA 1
ATOM 679 C C . LYS A 1 88 ? -4.553 1.378 -10.327 1.00 95.50 88 LYS A C 1
ATOM 681 O O . LYS A 1 88 ? -5.453 0.639 -9.952 1.00 95.50 88 LYS A O 1
ATOM 686 N N . ILE A 1 89 ? -3.270 1.020 -10.277 1.00 96.69 89 ILE A N 1
ATOM 687 C CA . ILE A 1 89 ? -2.833 -0.292 -9.775 1.00 96.69 89 ILE A CA 1
ATOM 688 C C . ILE A 1 89 ? -3.214 -0.477 -8.304 1.00 96.69 89 ILE A C 1
ATOM 690 O O . ILE A 1 89 ? -3.679 -1.552 -7.939 1.00 96.69 89 ILE A O 1
ATOM 694 N N . ILE A 1 90 ? -3.045 0.551 -7.468 1.00 97.31 90 ILE A N 1
ATOM 695 C CA . ILE A 1 90 ? -3.426 0.503 -6.050 1.00 97.31 90 ILE A CA 1
ATOM 696 C C . ILE A 1 90 ? -4.938 0.301 -5.916 1.00 97.31 90 ILE A C 1
ATOM 698 O O . ILE A 1 90 ? -5.381 -0.559 -5.153 1.00 97.31 90 ILE A O 1
ATOM 702 N N . ARG A 1 91 ? -5.739 1.049 -6.684 1.00 96.50 91 ARG A N 1
ATOM 703 C CA . ARG A 1 91 ? -7.196 0.892 -6.698 1.00 96.50 91 ARG A CA 1
ATOM 704 C C . ARG A 1 91 ? -7.606 -0.501 -7.145 1.00 96.50 91 ARG A C 1
ATOM 706 O O . ARG A 1 91 ? -8.401 -1.120 -6.454 1.00 96.50 91 ARG A O 1
ATOM 713 N N . ASP A 1 92 ? -7.045 -1.005 -8.237 1.00 96.06 92 ASP A N 1
ATOM 714 C CA . ASP A 1 92 ? -7.357 -2.338 -8.754 1.00 96.06 92 ASP A CA 1
ATOM 715 C C . ASP A 1 92 ? -6.948 -3.431 -7.746 1.00 96.06 92 ASP A C 1
ATOM 717 O O . ASP A 1 92 ? -7.687 -4.389 -7.532 1.00 96.06 92 ASP A O 1
ATOM 721 N N . PHE A 1 93 ? -5.797 -3.277 -7.081 1.00 97.12 93 PHE A N 1
ATOM 722 C CA . PHE A 1 93 ? -5.293 -4.239 -6.097 1.00 97.12 93 PHE A CA 1
ATOM 723 C C . PHE A 1 93 ? -6.198 -4.353 -4.864 1.00 97.12 93 PHE A C 1
ATOM 725 O O . PHE A 1 93 ? -6.416 -5.459 -4.381 1.00 97.12 93 PHE A O 1
ATOM 732 N N . TYR A 1 94 ? -6.744 -3.233 -4.384 1.00 96.25 94 TYR A N 1
ATOM 733 C CA . TYR A 1 94 ? -7.638 -3.178 -3.219 1.00 96.25 94 TYR A CA 1
ATOM 734 C C . TYR A 1 94 ? -9.137 -3.122 -3.581 1.00 96.25 94 TYR A C 1
ATOM 736 O O . TYR A 1 94 ? -9.981 -2.981 -2.699 1.00 96.25 94 TYR A O 1
ATOM 744 N N . GLY A 1 95 ? -9.497 -3.197 -4.867 1.00 94.44 95 GLY A N 1
ATOM 745 C CA . GLY A 1 95 ? -10.885 -3.083 -5.334 1.00 94.44 95 GLY A CA 1
ATOM 746 C C . GLY A 1 95 ? -11.543 -1.713 -5.086 1.00 94.44 95 GLY A C 1
ATOM 747 O O . GLY A 1 95 ? -12.751 -1.642 -4.881 1.00 94.44 95 GLY A O 1
ATOM 748 N N . LEU A 1 96 ? -10.777 -0.615 -5.094 1.00 92.31 96 LEU A N 1
ATOM 749 C CA . LEU A 1 96 ? -11.214 0.757 -4.766 1.00 92.31 96 LEU A CA 1
ATOM 750 C C . LEU A 1 96 ? -11.751 1.525 -5.988 1.00 92.31 96 LEU A C 1
ATOM 752 O O . LEU A 1 96 ? -11.346 2.668 -6.259 1.00 92.31 96 LEU A O 1
ATOM 756 N N . HIS A 1 97 ? -12.638 0.898 -6.757 1.00 83.25 97 HIS A N 1
ATOM 757 C CA . HIS A 1 97 ? -13.239 1.519 -7.935 1.00 83.25 97 HIS A CA 1
ATOM 758 C C . HIS A 1 97 ? -14.317 2.534 -7.523 1.00 83.25 97 HIS A C 1
ATOM 760 O O . HIS A 1 97 ? -15.176 2.250 -6.696 1.00 83.25 97 HIS A O 1
ATOM 766 N N . MET A 1 98 ? -14.275 3.735 -8.112 1.00 60.06 98 MET A N 1
ATOM 767 C CA . MET A 1 98 ? -15.268 4.797 -7.865 1.00 60.06 98 MET A CA 1
ATOM 768 C C . MET A 1 98 ? -16.675 4.440 -8.371 1.00 60.06 98 MET A C 1
ATOM 770 O O . MET A 1 98 ? -17.647 5.096 -8.001 1.00 60.06 98 MET A O 1
ATOM 774 N N . THR A 1 99 ? -16.790 3.427 -9.228 1.00 50.56 99 THR A N 1
ATOM 775 C CA . THR A 1 99 ? -18.056 2.977 -9.798 1.00 50.56 99 THR A CA 1
ATOM 776 C C . THR A 1 99 ? -18.688 1.976 -8.837 1.00 50.56 99 THR A C 1
ATOM 778 O O . THR A 1 99 ? -18.329 0.809 -8.810 1.00 50.56 99 THR A O 1
ATOM 781 N N . GLU A 1 100 ? -19.621 2.483 -8.039 1.00 47.84 100 GLU A N 1
ATOM 782 C CA . GLU A 1 100 ? -20.581 1.706 -7.253 1.00 47.84 100 GLU A CA 1
ATOM 783 C C . GLU A 1 100 ? -20.007 0.999 -6.021 1.00 47.84 100 GLU A C 1
ATOM 785 O O . GLU A 1 100 ? -19.870 -0.214 -5.913 1.00 47.84 100 GLU A O 1
ATOM 790 N N . ILE A 1 101 ? -19.921 1.810 -4.975 1.00 48.31 101 ILE A N 1
ATOM 791 C CA . ILE A 1 101 ? -20.138 1.485 -3.557 1.00 48.31 101 ILE A CA 1
ATOM 792 C C . ILE A 1 101 ? -21.492 0.744 -3.289 1.00 48.31 101 ILE A C 1
ATOM 794 O O . ILE A 1 101 ? -21.983 0.667 -2.168 1.00 48.31 101 ILE A O 1
ATOM 798 N N . SER A 1 102 ? -22.103 0.129 -4.303 1.00 45.03 102 SER A N 1
ATOM 799 C CA . SER A 1 102 ? -23.243 -0.777 -4.211 1.00 45.03 102 SER A CA 1
ATOM 800 C C . SER A 1 102 ? -22.997 -1.986 -5.116 1.00 45.03 102 SER A C 1
ATOM 802 O O . SER A 1 102 ? -23.492 -2.041 -6.230 1.00 45.03 102 SER A O 1
ATOM 804 N N . ALA A 1 103 ? -22.173 -2.926 -4.655 1.00 42.38 103 ALA A N 1
ATOM 805 C CA . ALA A 1 103 ? -22.261 -4.361 -4.948 1.00 42.38 103 ALA A CA 1
ATOM 806 C C . ALA A 1 103 ? -20.991 -5.029 -4.424 1.00 42.38 103 ALA A C 1
ATOM 808 O O . ALA A 1 103 ? -19.924 -4.998 -5.034 1.00 42.38 103 ALA A O 1
ATO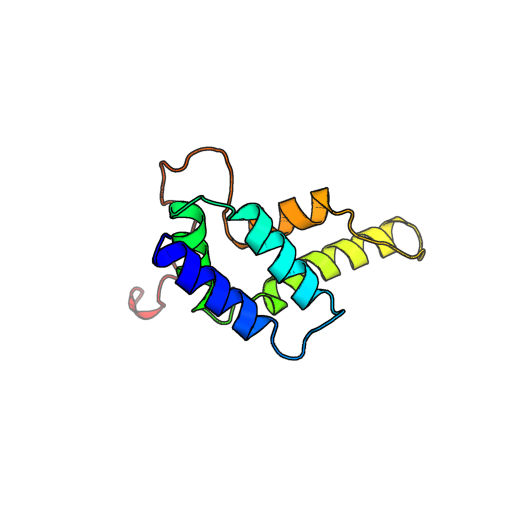M 809 N N . ALA A 1 104 ? -21.114 -5.649 -3.260 1.00 48.59 104 ALA A N 1
ATOM 810 C CA . ALA A 1 104 ? -20.095 -6.496 -2.676 1.00 48.59 104 ALA A CA 1
ATOM 811 C C . ALA A 1 104 ? -19.927 -7.810 -3.466 1.00 48.59 104 ALA A C 1
ATOM 813 O O . ALA A 1 104 ? -20.127 -8.865 -2.890 1.00 48.59 104 ALA A O 1
ATOM 814 N N . GLU A 1 105 ? -19.569 -7.797 -4.755 1.00 52.56 105 GLU A N 1
ATOM 815 C CA . GLU A 1 105 ? -19.303 -9.028 -5.522 1.00 52.56 105 GLU A CA 1
ATOM 816 C C . GLU A 1 105 ? -18.229 -8.835 -6.607 1.00 52.56 105 GLU A C 1
ATOM 818 O O . GLU A 1 105 ? -18.512 -8.752 -7.795 1.00 52.56 105 GLU A O 1
ATOM 823 N N . SER A 1 106 ? -16.954 -8.821 -6.209 1.00 46.62 106 SER A N 1
ATOM 824 C CA . SER A 1 106 ? -15.854 -9.202 -7.118 1.00 46.62 106 SER A CA 1
ATOM 825 C C . SER A 1 106 ? -14.651 -9.838 -6.410 1.00 46.62 106 SER A C 1
ATOM 827 O O . SER A 1 106 ? -13.553 -9.908 -6.958 1.00 46.62 106 SER A O 1
ATOM 829 N N . ARG A 1 107 ? -14.831 -10.352 -5.186 1.00 58.94 107 ARG A N 1
ATOM 830 C CA . ARG A 1 107 ? -13.782 -11.142 -4.526 1.00 58.94 107 ARG A CA 1
ATOM 831 C C . ARG A 1 107 ? -13.876 -12.590 -5.015 1.00 58.94 107 ARG A C 1
ATOM 833 O O . ARG A 1 107 ? -14.958 -13.170 -4.902 1.00 58.94 107 ARG A O 1
ATOM 840 N N . PRO A 1 108 ? -12.790 -13.217 -5.506 1.00 47.94 108 PRO A N 1
ATOM 841 C CA . PRO A 1 108 ? -12.795 -14.656 -5.708 1.00 47.94 108 PRO A CA 1
ATOM 842 C C . PRO A 1 108 ? -12.991 -15.310 -4.338 1.00 47.94 108 PRO A C 1
ATOM 844 O O . PRO A 1 108 ? -12.132 -15.216 -3.460 1.00 47.94 108 PRO A O 1
ATOM 847 N N . LYS A 1 109 ? -14.152 -15.940 -4.132 1.00 45.59 109 LYS A N 1
ATOM 848 C CA . LYS A 1 109 ? -14.360 -16.845 -3.003 1.00 45.59 109 LYS A CA 1
ATOM 849 C C . LYS A 1 109 ? -13.360 -17.979 -3.195 1.00 45.59 109 LYS A C 1
ATOM 851 O O . LYS A 1 109 ? -13.485 -18.756 -4.139 1.00 45.59 109 LYS A O 1
ATOM 856 N N . VAL A 1 110 ? -12.341 -18.033 -2.344 1.00 50.59 110 VAL A N 1
ATOM 857 C CA . VAL A 1 110 ? -11.516 -19.231 -2.206 1.00 50.59 110 VAL A CA 1
ATOM 858 C C . VAL A 1 110 ? -12.449 -20.345 -1.739 1.00 50.59 110 VAL A C 1
ATOM 860 O O . VAL A 1 110 ? -12.805 -20.420 -0.569 1.00 50.59 110 VAL A O 1
ATOM 863 N N . VAL A 1 111 ? -12.946 -21.151 -2.675 1.00 53.22 111 VAL A N 1
ATOM 864 C CA . VAL A 1 111 ? -13.650 -22.386 -2.335 1.00 53.22 111 VAL A CA 1
ATOM 865 C C . VAL A 1 111 ? -12.639 -23.301 -1.659 1.00 53.22 111 VAL A C 1
ATOM 867 O O . VAL A 1 111 ? -11.574 -23.592 -2.209 1.00 53.22 111 VAL A O 1
ATOM 870 N N . SER A 1 112 ? -12.943 -23.685 -0.424 1.00 55.00 112 SER A N 1
ATOM 871 C CA . SER A 1 112 ? -12.165 -24.675 0.301 1.00 55.00 112 SER A CA 1
ATOM 872 C C . SER A 1 112 ? -12.375 -26.024 -0.376 1.00 55.00 112 SER A C 1
ATOM 874 O O . SER A 1 112 ? -13.505 -26.423 -0.646 1.00 55.00 112 SER A O 1
ATOM 876 N N . LEU A 1 113 ? -11.294 -26.766 -0.620 1.00 59.91 113 LEU A N 1
ATOM 877 C CA . LEU A 1 113 ? -11.353 -28.110 -1.211 1.00 59.91 113 LEU A CA 1
ATOM 878 C C . LEU A 1 113 ? -12.137 -29.122 -0.340 1.00 59.91 113 LEU A C 1
ATOM 880 O O . LEU A 1 113 ? -12.384 -30.241 -0.774 1.00 59.91 113 LEU A O 1
ATOM 884 N N . ALA A 1 114 ? -12.524 -28.732 0.880 1.00 63.19 114 ALA A N 1
ATOM 885 C CA . ALA A 1 114 ? -13.293 -29.540 1.821 1.00 63.19 114 ALA A CA 1
ATOM 886 C C . ALA A 1 114 ? -14.783 -29.707 1.455 1.00 63.19 114 ALA A C 1
ATOM 888 O O . ALA A 1 114 ? -15.459 -30.515 2.079 1.00 63.19 114 ALA A O 1
ATOM 889 N N . GLU A 1 115 ? -15.300 -28.974 0.466 1.00 59.47 115 GLU A N 1
ATOM 890 C CA . GLU A 1 115 ? -16.712 -29.051 0.044 1.00 59.47 115 GLU A CA 1
ATOM 891 C C . GLU A 1 115 ? -16.925 -29.918 -1.212 1.00 59.47 115 GLU A C 1
ATOM 893 O O . GLU A 1 115 ? -18.033 -29.987 -1.738 1.00 59.47 115 GLU A O 1
ATOM 898 N N . LEU A 1 116 ? -15.868 -30.579 -1.705 1.00 59.12 116 LEU A N 1
ATOM 899 C CA . LEU A 1 116 ? -15.876 -31.368 -2.946 1.00 59.12 116 LEU A CA 1
ATOM 900 C C . LEU A 1 116 ? -15.661 -32.876 -2.716 1.00 59.12 116 LEU A C 1
ATOM 902 O O . LEU A 1 116 ? -15.271 -33.585 -3.644 1.00 59.12 116 LEU A O 1
ATOM 906 N N . MET A 1 117 ? -15.897 -33.363 -1.495 1.00 51.91 117 MET A N 1
ATOM 907 C CA . MET A 1 117 ? -15.788 -34.781 -1.135 1.00 51.91 117 MET A CA 1
ATOM 908 C C . MET A 1 117 ? -17.069 -35.302 -0.494 1.00 51.91 117 MET A C 1
ATOM 910 O O . MET A 1 117 ? -17.673 -34.551 0.302 1.00 51.91 117 MET A O 1
#